Protein AF-A0A349BZL4-F1 (afdb_monomer_lite)

Secondary structure (DSSP, 8-state):
-------S---S--S-HHHHHHHHHHTTHHHHHHHHHHHHT--HHHHHHHTTS-HHHHHHHHHTSSPPPHHHHHHHHHHHT--HHHHTTS-S----PPP-

Structure (mmCIF, N/CA/C/O backbone):
data_AF-A0A349BZL4-F1
#
_entry.id   AF-A0A349BZL4-F1
#
loop_
_atom_site.group_PDB
_atom_site.id
_atom_site.type_symbol
_atom_site.label_atom_id
_atom_site.label_alt_id
_atom_site.label_comp_id
_atom_site.label_asym_id
_atom_site.label_entity_id
_atom_site.label_seq_id
_atom_site.pdbx_PDB_ins_code
_atom_site.Cartn_x
_atom_site.Cartn_y
_atom_site.Cartn_z
_atom_site.occupancy
_atom_site.B_iso_or_equiv
_atom_site.auth_seq_id
_atom_site.auth_comp_id
_atom_site.auth_asym_id
_atom_site.auth_atom_id
_atom_site.pdbx_PDB_model_num
ATOM 1 N N . MET A 1 1 ? -29.345 -2.132 -29.727 1.00 48.62 1 MET A N 1
ATOM 2 C CA . MET A 1 1 ? -27.986 -1.725 -30.133 1.00 48.62 1 MET A CA 1
ATOM 3 C C . MET A 1 1 ? -28.118 -0.419 -30.903 1.00 48.62 1 MET A C 1
ATOM 5 O O . MET A 1 1 ? -28.560 -0.447 -32.043 1.00 48.62 1 MET A O 1
ATOM 9 N N . LYS A 1 2 ? -27.884 0.722 -30.248 1.00 36.56 2 LYS A N 1
ATOM 10 C CA . LYS A 1 2 ? -27.864 2.037 -30.895 1.00 36.56 2 LYS A CA 1
ATOM 11 C C . LYS A 1 2 ? -26.687 2.831 -30.344 1.00 36.56 2 LYS A C 1
ATOM 13 O O . LYS A 1 2 ? -26.535 2.995 -29.139 1.00 36.56 2 LYS A O 1
ATOM 18 N N . ILE A 1 3 ? -25.813 3.159 -31.279 1.00 50.00 3 ILE A N 1
ATOM 19 C CA . ILE A 1 3 ? -24.612 3.970 -31.162 1.00 50.00 3 ILE A CA 1
ATOM 20 C C . ILE A 1 3 ? -25.041 5.419 -31.367 1.00 50.00 3 ILE A C 1
ATOM 22 O O . ILE A 1 3 ? -25.061 5.906 -32.493 1.00 50.00 3 ILE A O 1
ATOM 26 N N . ASP A 1 4 ? -25.418 6.096 -30.288 1.00 45.94 4 ASP A N 1
ATOM 27 C CA . ASP A 1 4 ? -25.944 7.454 -30.385 1.00 45.94 4 ASP A CA 1
ATOM 28 C C . ASP A 1 4 ? -24.857 8.465 -29.984 1.00 45.94 4 ASP A C 1
ATOM 30 O O . ASP A 1 4 ? -24.628 8.788 -28.822 1.00 45.94 4 ASP A O 1
ATOM 34 N N . THR A 1 5 ? -24.143 8.897 -31.028 1.00 48.66 5 THR A N 1
ATOM 35 C CA . THR A 1 5 ? -23.648 10.264 -31.269 1.00 48.66 5 THR A CA 1
ATOM 36 C C . THR A 1 5 ? -22.955 11.004 -30.117 1.00 48.66 5 THR A C 1
ATOM 38 O O . THR A 1 5 ? -23.587 11.726 -29.352 1.00 48.66 5 THR A O 1
ATOM 41 N N . TRP A 1 6 ? -21.619 10.969 -30.119 1.00 39.91 6 TRP A N 1
ATOM 42 C CA . TRP A 1 6 ? -20.763 11.971 -29.468 1.00 39.91 6 TRP A CA 1
ATOM 43 C C . TRP A 1 6 ? -20.004 12.775 -30.532 1.00 39.91 6 TRP A C 1
ATOM 45 O O . TRP A 1 6 ? -18.865 12.441 -30.839 1.00 39.91 6 TRP A O 1
ATOM 55 N N . ASN A 1 7 ? -20.634 13.795 -31.131 1.00 51.28 7 ASN A N 1
ATOM 56 C CA . ASN A 1 7 ? -19.941 15.018 -31.580 1.00 51.28 7 ASN A CA 1
ATOM 57 C C . ASN A 1 7 ? -20.910 16.041 -32.195 1.00 51.28 7 ASN A C 1
ATOM 59 O O . ASN A 1 7 ? -21.163 16.028 -33.396 1.00 51.28 7 ASN A O 1
ATOM 63 N N . ALA A 1 8 ? -21.419 16.965 -31.385 1.00 40.00 8 ALA A N 1
ATOM 64 C CA . ALA A 1 8 ? -21.837 18.284 -31.855 1.00 40.00 8 ALA A CA 1
ATOM 65 C C . ALA A 1 8 ? -21.955 19.222 -30.646 1.00 40.00 8 ALA A C 1
ATOM 67 O O . ALA A 1 8 ? -22.651 18.897 -29.694 1.00 40.00 8 ALA A O 1
ATOM 68 N N . ALA A 1 9 ? -21.305 20.385 -30.729 1.00 39.59 9 ALA A N 1
ATOM 69 C CA . ALA A 1 9 ? -21.297 21.487 -29.757 1.00 39.59 9 ALA A CA 1
ATOM 70 C C . ALA A 1 9 ? -20.308 21.393 -28.575 1.00 39.59 9 ALA A C 1
ATOM 72 O O . ALA A 1 9 ? -20.691 21.170 -27.433 1.00 39.59 9 ALA A O 1
ATOM 73 N N . ALA A 1 10 ? -19.037 21.722 -28.827 1.00 39.78 10 ALA A N 1
ATOM 74 C CA . ALA A 1 10 ? -18.233 22.468 -27.854 1.00 39.78 10 ALA A CA 1
ATOM 75 C C . ALA A 1 10 ? -17.105 23.224 -28.570 1.00 39.78 10 ALA A C 1
ATOM 77 O O . ALA A 1 10 ? -16.146 22.632 -29.063 1.00 39.78 10 ALA A O 1
ATOM 78 N N . GLY A 1 11 ? -17.237 24.549 -28.640 1.00 41.25 11 GLY A N 1
ATOM 79 C CA . GLY A 1 11 ? -16.160 25.437 -29.053 1.00 41.25 11 GLY A CA 1
ATOM 80 C C . GLY A 1 11 ? -14.975 25.347 -28.089 1.00 41.25 11 GLY A C 1
ATOM 81 O O . GLY A 1 11 ? -15.140 25.386 -26.877 1.00 41.25 11 GLY A O 1
ATOM 82 N N . ASN A 1 12 ? -13.789 25.185 -28.666 1.00 51.34 12 ASN A N 1
ATOM 83 C CA . ASN A 1 12 ? -12.467 25.602 -28.194 1.00 51.34 12 ASN A CA 1
ATOM 84 C C . ASN A 1 12 ? -12.273 25.854 -26.671 1.00 51.34 12 ASN A C 1
ATOM 86 O O . ASN A 1 12 ? -12.017 26.980 -26.255 1.00 51.34 12 ASN A O 1
ATOM 90 N N . ALA A 1 13 ? -12.362 24.804 -25.842 1.00 52.56 13 ALA A N 1
ATOM 91 C CA . ALA A 1 13 ? -11.874 24.787 -24.446 1.00 52.56 13 ALA A CA 1
ATOM 92 C C . ALA A 1 13 ? -11.538 23.361 -23.930 1.00 52.56 13 ALA A C 1
ATOM 94 O O . ALA A 1 13 ? -11.565 23.089 -22.733 1.00 52.56 13 ALA A O 1
ATOM 95 N N . GLY A 1 14 ? -11.269 22.406 -24.827 1.00 47.50 14 GLY A N 1
ATOM 96 C CA . GLY A 1 14 ? -11.342 20.968 -24.529 1.00 47.50 14 GLY A CA 1
ATOM 97 C C . GLY A 1 14 ? -10.006 20.264 -24.290 1.00 47.50 14 GLY A C 1
ATOM 98 O O . GLY A 1 14 ? -9.713 19.279 -24.962 1.00 47.50 14 GLY A O 1
ATOM 99 N N . GLY A 1 15 ? -9.191 20.725 -23.342 1.00 49.38 15 GLY A N 1
ATOM 100 C CA . GLY A 1 15 ? -8.042 19.951 -22.853 1.00 49.38 15 GLY A CA 1
ATOM 101 C C . GLY A 1 15 ? -8.491 18.772 -21.976 1.00 49.38 15 GLY A C 1
ATOM 102 O O . GLY A 1 15 ? -8.539 18.903 -20.760 1.00 49.38 15 GLY A O 1
ATOM 103 N N . ASN A 1 16 ? -8.867 17.654 -22.610 1.00 55.56 16 ASN A N 1
ATOM 104 C CA . ASN A 1 16 ? -9.147 16.313 -22.062 1.00 55.56 16 ASN A CA 1
ATOM 105 C C . ASN A 1 16 ? -9.695 16.236 -20.613 1.00 55.56 16 ASN A C 1
ATOM 107 O O . ASN A 1 16 ? -9.013 15.804 -19.682 1.00 55.56 16 ASN A O 1
ATOM 111 N N . THR A 1 17 ? -10.974 16.580 -20.441 1.00 61.34 17 THR A N 1
ATOM 112 C CA . THR A 1 17 ? -11.708 16.510 -19.165 1.00 61.34 17 THR A CA 1
ATOM 113 C C . THR A 1 17 ? -11.650 15.133 -18.483 1.00 61.34 17 THR A C 1
ATOM 115 O O . THR A 1 17 ? -11.617 15.078 -17.256 1.00 61.34 17 THR A O 1
ATOM 118 N N . LEU A 1 18 ? -11.594 14.029 -19.242 1.00 58.69 18 LEU A N 1
ATOM 119 C CA . LEU A 1 18 ? -11.512 12.668 -18.689 1.00 58.69 18 LEU A CA 1
ATOM 120 C C . LEU A 1 18 ? -10.153 12.398 -18.043 1.00 58.69 18 LEU A C 1
ATOM 122 O O . LEU A 1 18 ? -10.097 11.892 -16.926 1.00 58.69 18 LEU A O 1
ATOM 126 N N . ARG A 1 19 ? -9.065 12.810 -18.703 1.00 60.66 19 ARG A N 1
ATOM 127 C CA . ARG A 1 19 ? -7.702 12.657 -18.179 1.00 60.66 19 ARG A CA 1
ATOM 128 C C . ARG A 1 19 ? -7.506 13.443 -16.888 1.00 60.66 19 ARG A C 1
ATOM 130 O O . ARG A 1 19 ? -6.992 12.890 -15.926 1.00 60.66 19 ARG A O 1
ATOM 137 N N . ASN A 1 20 ? -8.060 14.653 -16.817 1.00 71.25 20 ASN A N 1
ATOM 138 C CA . ASN A 1 20 ? -8.026 15.473 -15.604 1.00 71.25 20 ASN A CA 1
ATOM 139 C C . ASN A 1 20 ? -8.776 14.819 -14.425 1.00 71.25 20 ASN A C 1
ATOM 141 O O . ASN A 1 20 ? -8.365 14.961 -13.273 1.00 71.25 20 ASN A O 1
ATOM 145 N N . GLN A 1 21 ? -9.871 14.093 -14.689 1.00 65.12 21 GLN A N 1
ATOM 146 C CA . GLN A 1 21 ? -10.610 13.364 -13.651 1.00 65.12 21 GLN A CA 1
ATOM 147 C C . GLN A 1 21 ? -9.847 12.128 -13.169 1.00 65.12 21 GLN A C 1
ATOM 149 O O . GLN A 1 21 ? -9.716 11.933 -11.960 1.00 65.12 21 GLN A O 1
ATOM 154 N N . SER A 1 22 ? -9.299 11.327 -14.087 1.00 68.69 22 SER A N 1
ATOM 155 C CA . SER A 1 22 ? -8.478 10.167 -13.727 1.00 68.69 22 SER A CA 1
ATOM 156 C C . SER A 1 22 ? -7.193 10.576 -13.006 1.00 68.69 22 SER A C 1
ATOM 158 O O . SER A 1 22 ? -6.861 9.973 -11.992 1.00 68.69 22 SER A O 1
ATOM 160 N N . ASP A 1 23 ? -6.527 11.654 -13.426 1.00 75.94 23 ASP A N 1
ATOM 161 C CA . ASP A 1 23 ? -5.327 12.176 -12.757 1.00 75.94 23 ASP A CA 1
ATOM 162 C C . ASP A 1 23 ? -5.645 12.607 -11.315 1.00 75.94 23 ASP A C 1
ATOM 164 O O . ASP A 1 23 ? -4.888 12.330 -10.378 1.00 75.94 23 ASP A O 1
ATOM 168 N N . ARG A 1 24 ? -6.825 13.206 -11.102 1.00 77.12 24 ARG A N 1
ATOM 169 C CA . ARG A 1 24 ? -7.311 13.561 -9.765 1.00 77.12 24 ARG A CA 1
ATOM 170 C C . ARG A 1 24 ? -7.626 12.328 -8.917 1.00 77.12 24 ARG A C 1
ATOM 172 O O . ARG A 1 24 ? -7.297 12.335 -7.733 1.00 77.12 24 ARG A O 1
ATOM 179 N N . ALA A 1 25 ? -8.225 11.282 -9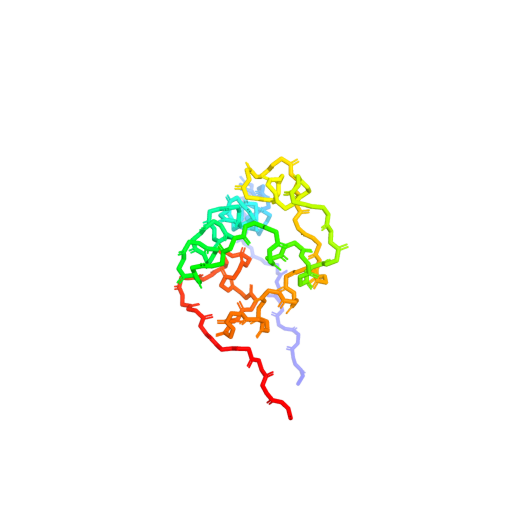.482 1.00 81.50 25 ALA A N 1
ATOM 180 C CA . ALA A 1 25 ? -8.505 10.042 -8.754 1.00 81.50 25 ALA A CA 1
ATOM 181 C C . ALA A 1 25 ? -7.211 9.312 -8.352 1.00 81.50 25 ALA A C 1
ATOM 183 O O . ALA A 1 25 ? -7.016 9.011 -7.173 1.00 81.50 25 ALA A O 1
ATOM 184 N N . LEU A 1 26 ? -6.273 9.149 -9.293 1.00 82.31 26 LEU A N 1
ATOM 185 C CA . LEU A 1 26 ? -4.972 8.509 -9.061 1.00 82.31 26 LEU A CA 1
ATOM 186 C C . 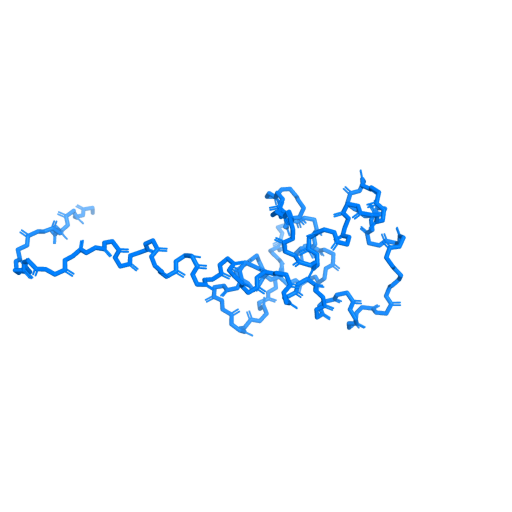LEU A 1 26 ? -4.170 9.198 -7.946 1.00 82.31 26 LEU A C 1
ATOM 188 O O . LEU A 1 26 ? -3.502 8.526 -7.160 1.00 82.31 26 LEU A O 1
ATOM 192 N N . SER A 1 27 ? -4.286 10.526 -7.819 1.00 90.25 27 SER A N 1
ATOM 193 C CA . SER A 1 27 ? -3.631 11.291 -6.747 1.00 90.25 27 SER A CA 1
ATOM 194 C C . SER A 1 27 ? -4.077 10.887 -5.330 1.00 90.25 27 SER A C 1
ATOM 196 O O . SER A 1 27 ? -3.350 11.114 -4.361 1.00 90.25 27 SER A O 1
ATOM 198 N N . ARG A 1 28 ? -5.254 10.258 -5.188 1.00 94.06 28 ARG A N 1
ATOM 199 C CA . ARG A 1 28 ? -5.834 9.854 -3.896 1.00 94.06 28 ARG A CA 1
ATOM 200 C C . ARG A 1 28 ? -5.395 8.454 -3.461 1.00 94.06 28 ARG A C 1
ATOM 202 O O . ARG A 1 28 ? -5.473 8.160 -2.266 1.00 94.06 28 ARG A O 1
ATOM 209 N N . ILE A 1 29 ? -4.888 7.623 -4.379 1.00 96.50 29 ILE A N 1
ATOM 210 C CA . ILE A 1 29 ? -4.511 6.222 -4.113 1.00 96.50 29 ILE A CA 1
ATOM 211 C C . ILE A 1 29 ? -3.542 6.097 -2.927 1.00 96.50 29 ILE A C 1
ATOM 213 O O . ILE A 1 29 ? -3.854 5.347 -2.003 1.00 96.50 29 ILE A O 1
ATOM 217 N N . PRO A 1 30 ? -2.430 6.857 -2.840 1.00 97.69 30 PRO A N 1
ATOM 218 C CA . PRO A 1 30 ? -1.509 6.734 -1.705 1.00 97.69 30 PRO A CA 1
ATOM 219 C C . PRO A 1 30 ? -2.181 7.041 -0.360 1.00 97.69 30 PRO A C 1
ATOM 221 O O . PRO A 1 30 ? -1.906 6.409 0.658 1.00 97.69 30 PRO A O 1
ATOM 224 N N . GLY A 1 31 ? -3.107 8.009 -0.347 1.00 97.31 31 GLY A N 1
ATOM 225 C CA . GLY A 1 31 ? -3.936 8.313 0.819 1.00 97.31 31 GLY A CA 1
ATOM 226 C C . GLY A 1 31 ? -4.841 7.148 1.210 1.00 97.31 31 GLY A C 1
ATOM 227 O O . GLY A 1 31 ? -4.942 6.831 2.393 1.00 97.31 31 GLY A O 1
ATOM 228 N N . ARG A 1 32 ? -5.442 6.483 0.222 1.00 97.31 32 ARG A N 1
ATOM 229 C CA . ARG A 1 32 ? -6.340 5.350 0.440 1.00 97.31 32 ARG A CA 1
ATOM 230 C C . ARG A 1 32 ? -5.618 4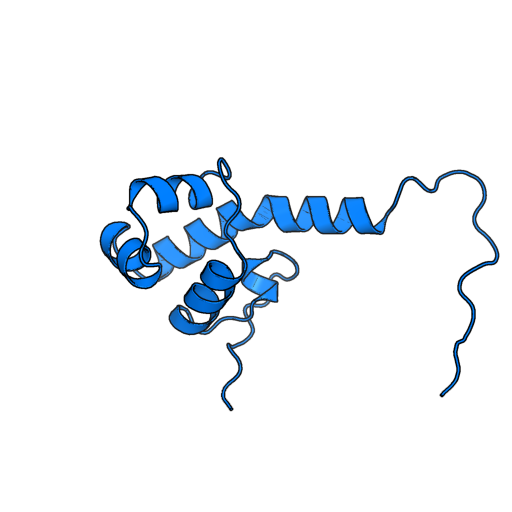.112 0.961 1.00 97.31 32 ARG A C 1
ATOM 232 O O . ARG A 1 32 ? -6.099 3.500 1.909 1.00 97.31 32 ARG A O 1
ATOM 239 N N . LEU A 1 33 ? -4.444 3.805 0.412 1.00 97.94 33 LEU A N 1
ATOM 240 C CA . LEU A 1 33 ? -3.602 2.703 0.886 1.00 97.94 33 LEU A CA 1
ATOM 241 C C . LEU A 1 33 ? -3.180 2.909 2.347 1.00 97.94 33 LEU A C 1
ATOM 243 O O 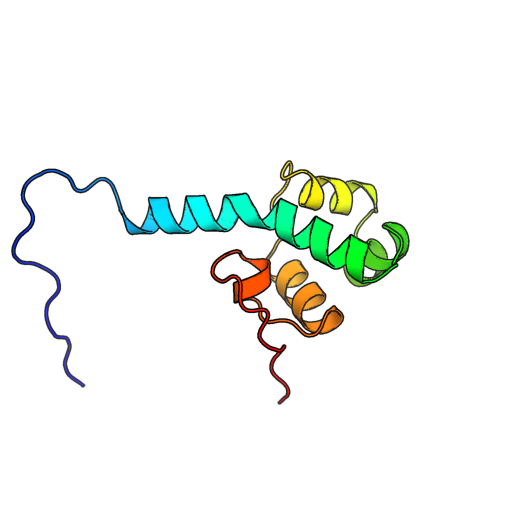. LEU A 1 33 ? -3.341 2.007 3.164 1.00 97.94 33 LEU A O 1
ATOM 247 N N . ARG A 1 34 ? -2.742 4.126 2.702 1.00 97.94 34 ARG A N 1
ATOM 248 C CA . ARG A 1 34 ? -2.393 4.473 4.092 1.00 97.94 34 ARG A CA 1
ATOM 249 C C . ARG A 1 34 ? -3.569 4.353 5.052 1.00 97.94 34 ARG A C 1
ATOM 251 O O . ARG A 1 34 ? -3.380 3.952 6.197 1.00 97.94 34 ARG A O 1
ATOM 258 N N . LEU A 1 35 ? -4.763 4.751 4.616 1.00 97.88 35 LEU A N 1
ATOM 259 C CA . LEU A 1 35 ? -5.969 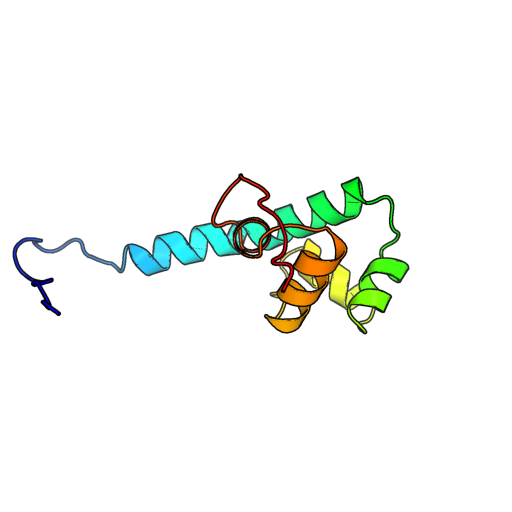4.651 5.433 1.00 97.88 35 LEU A CA 1
ATOM 260 C C . LEU A 1 35 ? -6.297 3.184 5.733 1.00 97.88 35 LEU A C 1
ATOM 262 O O . LEU A 1 35 ? -6.411 2.823 6.899 1.00 97.88 35 LEU A O 1
ATOM 266 N N . LEU A 1 36 ? -6.370 2.348 4.694 1.00 97.69 36 LEU A N 1
ATOM 267 C CA . LEU A 1 36 ? -6.683 0.923 4.824 1.00 97.69 36 LEU A CA 1
ATOM 268 C C . LEU A 1 36 ? -5.652 0.177 5.678 1.00 97.69 36 LEU A C 1
ATOM 270 O O . LEU A 1 36 ? -6.029 -0.588 6.559 1.00 97.69 36 LEU A O 1
ATOM 274 N N . HIS A 1 37 ? -4.361 0.455 5.482 1.00 97.88 37 HIS A N 1
ATOM 275 C CA . HIS A 1 37 ? -3.294 -0.113 6.308 1.00 97.88 37 HIS A CA 1
ATOM 276 C C . HIS A 1 37 ? -3.464 0.234 7.790 1.00 97.88 37 HIS A C 1
ATOM 278 O O . HIS A 1 37 ? -3.390 -0.641 8.647 1.00 97.88 37 HIS A O 1
ATOM 284 N N . ARG A 1 38 ? -3.723 1.506 8.114 1.00 97.38 38 ARG A N 1
ATOM 285 C CA . ARG A 1 38 ? -3.901 1.931 9.511 1.00 97.38 38 ARG A CA 1
ATOM 286 C C . ARG A 1 38 ? -5.126 1.302 10.161 1.00 97.38 38 ARG A C 1
ATOM 288 O O . ARG A 1 38 ? -5.064 0.929 11.326 1.00 97.38 38 ARG A O 1
ATOM 295 N N . GLU A 1 39 ? -6.227 1.208 9.424 1.00 97.38 39 GLU A N 1
ATOM 296 C CA . GLU A 1 39 ? -7.474 0.626 9.922 1.00 97.38 39 GLU A CA 1
ATOM 297 C C . GLU A 1 39 ? -7.380 -0.883 10.137 1.00 97.38 39 GLU A C 1
ATOM 299 O O . GLU A 1 39 ? -8.055 -1.410 11.017 1.00 97.38 39 GLU A O 1
ATOM 304 N N . SER A 1 40 ? -6.538 -1.579 9.371 1.00 96.00 40 SER A N 1
ATOM 305 C CA . SER A 1 40 ? -6.409 -3.029 9.493 1.00 96.00 40 SER A CA 1
ATOM 306 C C . SER A 1 40 ? -5.614 -3.476 10.716 1.00 96.00 40 SER A C 1
ATOM 308 O O . SER A 1 40 ? -5.647 -4.654 11.058 1.00 96.00 40 SER A O 1
ATOM 310 N N . GLY A 1 41 ? -4.866 -2.568 11.354 1.00 96.50 41 GLY A N 1
ATOM 311 C CA . GLY A 1 41 ? -3.981 -2.895 12.474 1.00 96.50 41 GLY A CA 1
ATOM 312 C C . GLY A 1 41 ? -2.784 -3.775 12.093 1.00 96.50 41 GLY A C 1
ATOM 313 O O . GLY A 1 41 ? -2.040 -4.199 12.974 1.00 96.50 41 GLY A O 1
ATOM 314 N N . CYS A 1 42 ? -2.585 -4.039 10.799 1.00 96.44 42 CYS A N 1
ATOM 315 C CA . CYS A 1 42 ? -1.450 -4.807 10.304 1.00 96.44 42 CYS A CA 1
ATOM 316 C C . CYS A 1 42 ? -0.180 -3.957 10.329 1.00 96.44 42 CYS A C 1
ATOM 318 O O . CYS A 1 42 ? -0.207 -2.737 10.181 1.00 96.44 42 CYS A O 1
ATOM 320 N N . SER A 1 43 ? 0.953 -4.626 10.450 1.00 97.44 43 SER A N 1
ATOM 321 C CA . SER A 1 43 ? 2.264 -4.067 10.180 1.00 97.44 43 SER A CA 1
ATOM 322 C C . SER A 1 43 ? 2.534 -3.981 8.675 1.00 97.44 43 SER A C 1
ATOM 324 O O . SER A 1 43 ? 2.031 -4.766 7.865 1.00 97.44 43 SER A O 1
ATOM 326 N N . THR A 1 44 ? 3.454 -3.091 8.298 1.00 95.81 44 THR A N 1
ATOM 327 C CA . THR A 1 44 ? 3.963 -2.995 6.923 1.00 95.81 44 THR A CA 1
ATOM 328 C C . THR A 1 44 ? 4.508 -4.333 6.417 1.00 95.81 44 THR A C 1
ATOM 330 O O . THR A 1 44 ? 4.396 -4.628 5.229 1.00 95.81 44 THR A O 1
ATOM 333 N N . MET A 1 45 ? 5.105 -5.149 7.297 1.00 97.62 45 MET A N 1
ATOM 334 C CA . MET A 1 45 ? 5.629 -6.468 6.925 1.00 97.62 45 MET A CA 1
ATOM 335 C C . MET A 1 45 ? 4.513 -7.419 6.496 1.00 97.62 45 MET A C 1
ATOM 337 O O . MET A 1 45 ? 4.659 -8.080 5.473 1.00 97.62 45 MET A O 1
ATOM 341 N N . GLU A 1 46 ? 3.395 -7.445 7.221 1.00 98.06 46 GLU A N 1
ATOM 342 C CA . GLU A 1 46 ? 2.258 -8.321 6.915 1.00 98.06 46 GLU A CA 1
ATOM 343 C C . GLU A 1 46 ? 1.600 -7.949 5.584 1.00 98.06 46 GLU A C 1
ATOM 345 O O . GLU A 1 46 ? 1.400 -8.816 4.736 1.00 98.06 46 GLU A O 1
ATOM 350 N N . ILE A 1 47 ? 1.347 -6.658 5.336 1.00 97.75 47 ILE A N 1
ATOM 351 C CA . ILE A 1 47 ? 0.758 -6.231 4.055 1.00 97.75 47 ILE A CA 1
ATOM 352 C C . ILE A 1 47 ? 1.706 -6.495 2.888 1.00 97.75 47 ILE A C 1
ATOM 354 O O . ILE A 1 47 ? 1.285 -6.899 1.804 1.00 97.75 47 ILE A O 1
ATOM 358 N N . SER A 1 48 ? 3.003 -6.297 3.101 1.00 97.50 48 SER A N 1
ATOM 359 C CA . SER A 1 48 ? 3.989 -6.556 2.052 1.00 97.50 48 SER A CA 1
ATOM 360 C C . SER A 1 48 ? 4.109 -8.042 1.738 1.00 97.50 48 SER A C 1
ATOM 362 O O . SER A 1 48 ? 4.319 -8.385 0.580 1.00 97.50 48 SER A O 1
ATOM 364 N N . 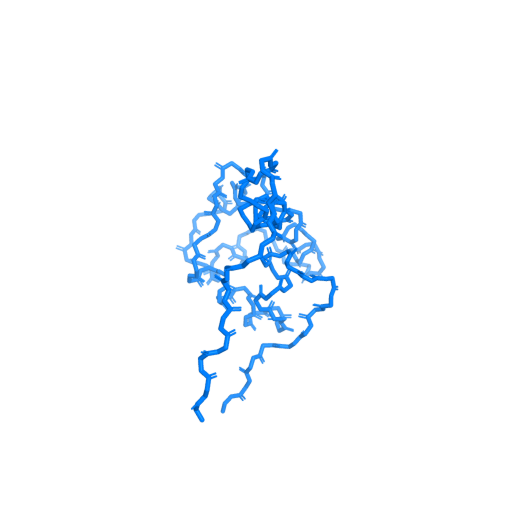ALA A 1 49 ? 3.915 -8.915 2.731 1.00 97.88 49 ALA A N 1
ATOM 365 C CA . ALA A 1 49 ? 3.843 -10.356 2.522 1.00 97.88 49 ALA A CA 1
ATOM 366 C C . ALA A 1 49 ? 2.608 -10.755 1.697 1.00 97.88 49 ALA A C 1
ATOM 368 O O . ALA A 1 49 ? 2.746 -11.545 0.772 1.00 97.88 49 ALA A O 1
ATOM 369 N N . ILE A 1 50 ? 1.438 -10.154 1.957 1.00 96.50 50 ILE A N 1
ATOM 370 C CA . ILE A 1 50 ? 0.212 -10.363 1.155 1.00 96.50 50 ILE A CA 1
ATOM 371 C C . ILE A 1 50 ? 0.429 -9.982 -0.315 1.00 96.50 50 ILE A C 1
ATOM 373 O O . ILE A 1 50 ? -0.127 -10.603 -1.217 1.00 96.50 50 ILE A O 1
ATOM 377 N N . LEU A 1 51 ? 1.230 -8.944 -0.548 1.00 97.31 51 LEU A N 1
ATOM 378 C CA . LEU A 1 51 ? 1.562 -8.441 -1.877 1.00 97.31 51 LEU A CA 1
ATOM 379 C C . LEU A 1 51 ? 2.797 -9.099 -2.505 1.00 97.31 51 LEU A C 1
ATOM 381 O O . LEU A 1 51 ? 3.133 -8.751 -3.634 1.00 97.31 51 LEU A O 1
ATOM 385 N N . GLU A 1 52 ? 3.486 -9.984 -1.784 1.00 97.25 52 GLU A N 1
ATOM 386 C CA . GLU A 1 52 ? 4.751 -10.604 -2.202 1.00 97.25 52 GLU A CA 1
ATOM 387 C C . GLU A 1 52 ? 5.832 -9.579 -2.610 1.00 97.25 52 GLU A C 1
ATOM 389 O O . GLU A 1 52 ? 6.603 -9.764 -3.553 1.00 97.25 52 GLU A O 1
ATOM 394 N N . ILE A 1 53 ? 5.912 -8.464 -1.879 1.00 97.69 53 ILE A N 1
ATOM 395 C CA . ILE A 1 53 ? 6.896 -7.395 -2.095 1.00 97.69 53 ILE A CA 1
ATOM 396 C C . ILE A 1 53 ? 7.696 -7.098 -0.828 1.00 97.69 53 ILE A C 1
ATOM 398 O O . ILE A 1 53 ? 7.392 -7.551 0.272 1.00 97.69 53 ILE A O 1
ATOM 402 N N . SER A 1 54 ? 8.733 -6.269 -0.963 1.00 98.31 54 SER A N 1
ATOM 403 C CA . SER A 1 54 ? 9.447 -5.756 0.208 1.00 98.31 54 SER A CA 1
ATOM 404 C C . SER A 1 54 ? 8.635 -4.678 0.953 1.00 98.31 54 SER A C 1
ATOM 406 O O . SER A 1 54 ? 7.975 -3.862 0.301 1.00 98.31 54 SER A O 1
ATOM 408 N N . PRO A 1 55 ? 8.779 -4.556 2.291 1.00 97.88 55 PRO A N 1
ATOM 409 C CA . PRO A 1 55 ? 8.195 -3.461 3.079 1.00 97.88 55 PRO A CA 1
ATOM 410 C C . PRO A 1 55 ? 8.509 -2.070 2.536 1.00 97.88 55 PRO A C 1
ATOM 412 O O . PRO A 1 55 ? 7.655 -1.187 2.502 1.00 97.88 55 PRO A O 1
ATOM 415 N N . ARG A 1 56 ? 9.733 -1.890 2.031 1.00 97.81 56 ARG A N 1
ATOM 416 C CA . ARG A 1 56 ? 10.166 -0.644 1.400 1.00 97.81 56 ARG A CA 1
ATOM 417 C C . ARG A 1 56 ? 9.373 -0.336 0.128 1.00 97.81 56 ARG A C 1
ATOM 419 O O . ARG A 1 56 ? 9.008 0.816 -0.087 1.00 97.81 56 ARG A O 1
ATOM 426 N N . ALA A 1 57 ? 9.112 -1.343 -0.706 1.00 97.81 57 ALA A N 1
ATOM 427 C CA . ALA A 1 57 ? 8.310 -1.167 -1.911 1.00 97.81 57 ALA A CA 1
ATOM 428 C C . ALA A 1 57 ? 6.872 -0.757 -1.566 1.00 97.81 57 ALA A C 1
ATOM 430 O O . ALA A 1 57 ? 6.344 0.153 -2.202 1.00 97.81 57 ALA A O 1
ATOM 431 N N . TYR A 1 58 ? 6.282 -1.345 -0.522 1.00 98.12 58 TYR A N 1
ATOM 432 C CA . TYR A 1 58 ? 4.959 -0.938 -0.050 1.00 98.12 58 TYR A CA 1
ATOM 433 C C . TYR A 1 58 ? 4.936 0.519 0.441 1.00 98.12 58 TYR A C 1
ATOM 435 O O . TYR A 1 58 ? 4.054 1.289 0.060 1.00 98.12 58 TYR A O 1
ATOM 443 N N . SER A 1 59 ? 5.958 0.961 1.185 1.00 97.56 59 SER A N 1
ATOM 444 C CA . SER A 1 59 ? 6.079 2.370 1.596 1.00 97.56 59 SER A CA 1
ATOM 445 C C . SER A 1 59 ? 6.160 3.349 0.412 1.00 97.56 59 SER A C 1
ATOM 447 O O . SER A 1 59 ? 5.722 4.498 0.525 1.00 97.56 59 SER A O 1
ATOM 449 N N . TYR A 1 60 ? 6.681 2.928 -0.747 1.00 98.31 60 TYR A N 1
ATOM 450 C CA . TYR A 1 60 ? 6.644 3.748 -1.965 1.00 98.31 60 TYR A CA 1
ATOM 451 C C . TYR A 1 60 ? 5.235 3.918 -2.531 1.00 98.31 60 TYR A C 1
ATOM 453 O O . TYR A 1 60 ? 4.933 4.987 -3.064 1.00 98.31 60 TYR A O 1
ATOM 461 N N . TYR A 1 61 ? 4.360 2.925 -2.364 1.00 97.75 61 TYR A N 1
ATOM 462 C CA . TYR A 1 61 ? 2.948 3.056 -2.722 1.00 97.75 61 TYR A CA 1
ATOM 463 C C . TYR A 1 61 ? 2.233 4.024 -1.786 1.00 97.75 61 TYR A C 1
ATOM 465 O O . TYR A 1 61 ? 1.569 4.955 -2.237 1.00 97.75 61 TYR A O 1
ATOM 473 N N . GLU A 1 62 ? 2.439 3.871 -0.479 1.00 96.69 62 GLU A N 1
ATOM 474 C CA . GLU A 1 62 ? 1.829 4.742 0.524 1.00 96.69 62 GLU A CA 1
ATOM 475 C C . GLU A 1 62 ? 2.290 6.193 0.417 1.00 96.69 62 GLU A C 1
ATOM 477 O O . GLU A 1 62 ? 1.520 7.097 0.710 1.00 96.69 62 GLU A O 1
ATOM 482 N N . SER A 1 63 ? 3.529 6.449 0.002 1.00 96.62 63 SER A N 1
ATOM 483 C CA . SER A 1 63 ? 4.045 7.809 -0.211 1.00 96.62 63 SER A CA 1
ATOM 484 C C . SER A 1 63 ? 3.705 8.389 -1.587 1.00 96.62 63 SER A C 1
ATOM 486 O O . SER A 1 63 ? 3.858 9.592 -1.779 1.00 96.62 63 SER A O 1
ATOM 488 N N . GLY A 1 64 ? 3.231 7.568 -2.529 1.00 95.56 64 GLY A N 1
ATOM 489 C CA . GLY A 1 64 ? 2.972 7.969 -3.913 1.00 95.56 64 GLY A CA 1
ATOM 490 C C . GLY A 1 64 ? 4.225 8.087 -4.782 1.00 95.56 64 GLY A C 1
ATOM 491 O O . GLY A 1 64 ? 4.132 8.541 -5.918 1.00 95.56 64 GLY A O 1
ATOM 492 N N . GLN A 1 65 ? 5.390 7.661 -4.283 1.00 96.31 65 GLN A N 1
ATOM 493 C CA . GLN A 1 65 ? 6.634 7.611 -5.062 1.00 96.31 65 GLN A CA 1
ATOM 494 C C . GLN A 1 65 ? 6.581 6.555 -6.172 1.00 96.31 65 GLN A C 1
ATOM 496 O O . GLN A 1 65 ? 7.280 6.670 -7.177 1.00 96.31 65 GLN A O 1
ATOM 501 N N . ARG A 1 66 ? 5.753 5.522 -5.993 1.00 95.75 66 ARG A N 1
ATOM 502 C CA . ARG A 1 66 ? 5.485 4.495 -6.996 1.00 95.75 66 ARG A CA 1
ATOM 503 C C . ARG A 1 66 ? 3.987 4.227 -7.052 1.00 95.75 66 ARG A C 1
ATOM 505 O O . ARG A 1 66 ? 3.332 4.161 -6.017 1.00 95.75 66 ARG A O 1
ATOM 512 N N . GLN A 1 67 ? 3.450 4.042 -8.253 1.00 94.00 67 GLN A N 1
ATOM 513 C CA . GLN A 1 67 ? 2.076 3.571 -8.415 1.00 94.00 67 GLN A CA 1
ATOM 514 C C . GLN A 1 67 ? 1.993 2.068 -8.142 1.00 94.00 67 GLN A C 1
ATOM 516 O O . GLN A 1 67 ? 2.864 1.299 -8.558 1.00 94.00 67 GLN A O 1
ATOM 521 N N . ILE A 1 68 ? 0.937 1.663 -7.442 1.00 96.19 68 ILE A N 1
ATOM 522 C CA . ILE A 1 68 ? 0.597 0.255 -7.265 1.00 96.19 68 ILE A CA 1
ATOM 523 C C . ILE A 1 68 ? 0.097 -0.318 -8.599 1.00 96.19 68 ILE A C 1
ATOM 525 O O . ILE A 1 68 ? -0.626 0.348 -9.340 1.00 96.19 68 ILE A O 1
ATOM 529 N N . GLY A 1 69 ? 0.519 -1.540 -8.924 1.00 96.25 69 GLY A N 1
ATOM 530 C CA . GLY A 1 69 ? 0.029 -2.261 -10.099 1.00 96.25 69 GLY A CA 1
ATOM 531 C C . GLY A 1 69 ? -1.372 -2.839 -9.881 1.00 96.25 69 GLY A C 1
ATOM 532 O O . GLY A 1 69 ? -1.827 -2.966 -8.744 1.00 96.25 69 GLY A O 1
ATOM 533 N N . LEU A 1 70 ? -2.033 -3.236 -10.970 1.00 96.81 70 LEU A N 1
ATOM 534 C CA . LEU A 1 70 ? -3.388 -3.797 -10.933 1.00 96.81 70 LEU A CA 1
ATOM 535 C C . LEU A 1 70 ? -3.489 -5.036 -10.029 1.00 96.81 70 LEU A C 1
ATOM 537 O O . LEU A 1 70 ? -4.411 -5.119 -9.223 1.00 96.81 70 LEU A O 1
ATOM 541 N N . ASP A 1 71 ? -2.514 -5.944 -10.097 1.00 97.00 71 ASP A N 1
ATOM 542 C CA . ASP A 1 71 ? -2.494 -7.158 -9.268 1.00 97.00 71 ASP A CA 1
ATOM 543 C C . ASP A 1 71 ? -2.485 -6.824 -7.771 1.00 97.00 71 ASP A C 1
ATOM 545 O O . ASP A 1 71 ? -3.206 -7.432 -6.980 1.00 97.00 71 ASP A O 1
ATOM 549 N N . GLY A 1 72 ? -1.729 -5.788 -7.389 1.00 97.50 72 GLY A N 1
ATOM 550 C CA . GLY A 1 72 ? -1.690 -5.295 -6.016 1.00 97.50 72 GLY A CA 1
ATOM 551 C C . GLY A 1 72 ? -3.012 -4.662 -5.586 1.00 97.50 72 GLY A C 1
ATOM 552 O O . GLY A 1 72 ? -3.465 -4.897 -4.470 1.00 97.50 72 GLY A O 1
ATOM 553 N N . VAL A 1 73 ? -3.671 -3.911 -6.474 1.00 97.75 73 VAL A N 1
ATOM 554 C CA . VAL A 1 73 ? -5.012 -3.364 -6.205 1.00 97.75 73 VAL A CA 1
ATOM 555 C C . VAL A 1 73 ? -6.013 -4.490 -5.971 1.00 97.75 73 VAL A C 1
ATOM 557 O O . VAL A 1 73 ? -6.746 -4.443 -4.990 1.00 97.75 73 VAL A O 1
ATOM 560 N N . ILE A 1 74 ? -6.018 -5.521 -6.820 1.00 97.38 74 ILE A N 1
ATOM 561 C CA . ILE A 1 74 ? -6.916 -6.676 -6.686 1.00 97.38 74 ILE A CA 1
ATOM 562 C C . ILE A 1 74 ? -6.642 -7.429 -5.377 1.00 97.38 74 ILE A C 1
ATOM 564 O O . ILE A 1 74 ? -7.580 -7.795 -4.669 1.00 97.38 74 ILE A O 1
ATOM 568 N N . ALA A 1 75 ? -5.370 -7.654 -5.038 1.00 97.44 75 ALA A N 1
ATOM 569 C CA . ALA A 1 75 ? -4.984 -8.337 -3.808 1.00 97.44 75 ALA A CA 1
ATOM 570 C C . ALA A 1 75 ? -5.441 -7.578 -2.555 1.00 97.44 75 ALA A C 1
ATOM 572 O O . ALA A 1 75 ? -6.028 -8.186 -1.660 1.00 97.44 75 ALA A O 1
ATOM 573 N N . LEU A 1 76 ? -5.236 -6.258 -2.511 1.00 97.88 76 LEU A N 1
ATOM 574 C CA . LEU A 1 76 ? -5.679 -5.432 -1.386 1.00 97.88 76 LEU A CA 1
ATOM 575 C C . LEU A 1 76 ? -7.200 -5.283 -1.332 1.00 97.88 76 LEU A C 1
ATOM 577 O O . LEU A 1 76 ? -7.759 -5.309 -0.242 1.00 97.88 76 LEU A O 1
ATOM 581 N N . ALA A 1 77 ? -7.869 -5.159 -2.480 1.00 97.81 77 ALA A N 1
ATOM 582 C CA . ALA A 1 77 ? -9.327 -5.087 -2.552 1.00 97.81 77 ALA A CA 1
ATOM 583 C C . ALA A 1 77 ? -9.961 -6.338 -1.933 1.00 97.81 77 ALA A C 1
ATOM 585 O O . ALA A 1 77 ? -10.831 -6.232 -1.076 1.00 97.81 77 ALA A O 1
ATOM 586 N N . ARG A 1 78 ? -9.440 -7.518 -2.285 1.00 97.19 78 ARG A N 1
ATOM 587 C CA . ARG A 1 78 ? -9.857 -8.793 -1.696 1.00 97.19 78 ARG A CA 1
ATOM 588 C C . ARG A 1 78 ? -9.503 -8.907 -0.213 1.00 97.19 78 ARG A C 1
ATOM 590 O O . ARG A 1 78 ? -10.311 -9.401 0.558 1.00 97.19 78 ARG A O 1
ATOM 597 N N . PHE A 1 79 ? -8.302 -8.490 0.187 1.00 97.44 79 PHE A N 1
ATOM 598 C CA . PHE A 1 79 ? -7.851 -8.601 1.578 1.00 97.44 79 PHE A CA 1
ATOM 599 C C . PHE A 1 79 ? -8.660 -7.717 2.536 1.00 97.44 79 PHE A C 1
ATOM 601 O O . PHE A 1 79 ? -9.011 -8.158 3.626 1.00 97.44 79 PHE A O 1
ATOM 608 N N . TYR A 1 80 ? -8.959 -6.483 2.129 1.00 97.19 80 TYR A N 1
ATOM 609 C CA . TYR A 1 80 ? -9.721 -5.530 2.937 1.00 97.19 80 TYR A CA 1
ATOM 610 C C . TYR A 1 80 ? -11.235 -5.621 2.748 1.00 97.19 80 TYR A C 1
ATOM 612 O O . TYR A 1 80 ? -11.950 -4.862 3.396 1.00 97.19 80 TYR A O 1
ATOM 620 N N . ASP A 1 81 ? -11.697 -6.500 1.858 1.00 97.44 81 ASP A N 1
ATOM 621 C CA . ASP A 1 81 ? -13.089 -6.604 1.421 1.00 97.44 81 ASP A CA 1
ATOM 622 C C . ASP A 1 81 ? -13.692 -5.248 1.016 1.00 97.44 81 ASP A C 1
ATOM 624 O O . ASP A 1 81 ? -14.655 -4.738 1.586 1.00 97.44 81 ASP A O 1
ATOM 628 N N . VAL A 1 82 ? -13.055 -4.611 0.033 1.00 97.94 82 VAL A N 1
ATOM 629 C CA . VAL A 1 82 ? -13.502 -3.335 -0.535 1.00 97.94 82 VAL A CA 1
ATOM 630 C C . VAL A 1 82 ? -13.489 -3.386 -2.055 1.00 97.94 82 VAL A C 1
ATOM 632 O O . VAL A 1 82 ? -12.747 -4.151 -2.673 1.00 97.94 82 VAL A O 1
ATOM 635 N N . SER A 1 83 ? -14.266 -2.510 -2.686 1.00 97.81 83 SER A N 1
ATOM 636 C CA . SER A 1 83 ? -14.242 -2.355 -4.139 1.00 97.81 83 SER A CA 1
ATOM 637 C C . SER A 1 83 ? -12.907 -1.787 -4.633 1.00 97.81 83 SER A C 1
ATOM 639 O O . SER A 1 83 ? -12.237 -0.985 -3.971 1.00 97.81 83 SER A O 1
ATOM 641 N N . MET A 1 84 ? -12.540 -2.139 -5.864 1.00 96.62 84 MET A N 1
ATOM 642 C CA . MET A 1 84 ? -11.380 -1.539 -6.527 1.00 96.62 84 MET A CA 1
ATOM 643 C C . MET A 1 84 ? -11.565 -0.034 -6.760 1.00 96.62 84 MET A C 1
ATOM 645 O O . MET A 1 84 ? -10.599 0.719 -6.649 1.00 96.62 84 MET A O 1
ATOM 649 N N . ASP A 1 85 ? -12.792 0.421 -7.025 1.00 95.81 85 ASP A N 1
ATOM 650 C CA . ASP A 1 85 ? -13.106 1.837 -7.253 1.00 95.81 85 ASP A CA 1
ATOM 651 C C . ASP A 1 85 ? -12.767 2.696 -6.031 1.00 95.81 85 ASP A C 1
ATOM 653 O O . ASP A 1 85 ? -12.266 3.820 -6.162 1.00 95.81 85 ASP A O 1
ATOM 657 N N . TYR A 1 86 ? -12.985 2.142 -4.835 1.00 96.75 86 TYR A N 1
ATOM 658 C CA . TYR A 1 86 ? -12.596 2.771 -3.583 1.00 96.75 86 TYR A CA 1
ATOM 659 C C . TYR A 1 86 ? -11.078 2.925 -3.474 1.00 96.75 86 TYR A C 1
ATOM 661 O O . TYR A 1 86 ? -10.606 4.031 -3.188 1.00 96.75 86 TYR A O 1
ATOM 669 N N . ILE A 1 87 ? -10.312 1.854 -3.732 1.00 96.69 87 ILE A N 1
ATOM 670 C CA . ILE A 1 87 ? -8.837 1.873 -3.692 1.00 96.69 87 ILE A CA 1
ATOM 671 C C . ILE A 1 87 ? -8.273 2.855 -4.723 1.00 96.69 87 ILE A C 1
ATOM 673 O O . ILE A 1 87 ? -7.395 3.652 -4.392 1.00 96.69 87 ILE A O 1
ATOM 677 N N . CYS A 1 88 ? -8.821 2.847 -5.939 1.00 94.94 88 CYS A N 1
ATOM 678 C CA . CYS A 1 88 ? -8.426 3.717 -7.047 1.00 94.94 88 CYS A CA 1
ATOM 679 C C . CYS A 1 88 ? -8.805 5.195 -6.843 1.00 94.94 88 CYS A C 1
ATOM 681 O O . CYS A 1 88 ? -8.428 6.041 -7.652 1.00 94.94 88 CYS A O 1
ATOM 683 N N . GLY A 1 89 ? -9.541 5.528 -5.776 1.00 92.31 89 GLY A N 1
ATOM 684 C CA . GLY A 1 89 ? -9.927 6.902 -5.454 1.00 92.31 89 GLY A CA 1
ATOM 685 C C . GLY A 1 89 ? -11.051 7.468 -6.328 1.00 92.31 89 GLY A C 1
ATOM 686 O O . GLY A 1 89 ? -11.256 8.685 -6.323 1.00 92.31 89 GLY A O 1
ATOM 687 N N . LEU A 1 90 ? -11.773 6.607 -7.058 1.00 93.44 90 LEU A N 1
ATOM 688 C CA . LEU A 1 90 ? -12.901 6.978 -7.923 1.00 93.44 90 LEU A CA 1
ATOM 689 C C . LEU A 1 90 ? -14.167 7.287 -7.115 1.00 93.44 90 LEU A C 1
ATOM 691 O O . LEU A 1 90 ? -14.997 8.085 -7.539 1.00 93.44 90 LEU A O 1
ATOM 695 N N . THR A 1 91 ? -14.294 6.686 -5.933 1.00 93.69 91 THR A N 1
ATOM 696 C CA . THR A 1 91 ? -15.428 6.873 -5.025 1.00 93.69 91 THR A CA 1
ATOM 697 C C . THR A 1 91 ? -14.976 6.875 -3.569 1.00 93.69 91 THR A C 1
ATOM 699 O O . THR A 1 91 ? -13.945 6.291 -3.234 1.00 93.69 91 THR A O 1
ATOM 702 N N . ASP A 1 92 ? -15.756 7.533 -2.707 1.00 94.25 92 ASP A N 1
ATOM 703 C CA . ASP A 1 92 ? -15.620 7.489 -1.245 1.00 94.25 92 ASP A CA 1
ATOM 704 C C . ASP A 1 92 ? -16.452 6.384 -0.582 1.00 94.25 92 ASP A C 1
ATOM 706 O O . ASP A 1 92 ? -16.261 6.087 0.596 1.00 94.25 92 ASP A O 1
ATOM 710 N N . TYR A 1 93 ? -17.302 5.711 -1.357 1.00 95.69 93 TYR A N 1
ATOM 711 C CA . TYR A 1 93 ? -18.007 4.507 -0.938 1.00 95.69 93 TYR A CA 1
ATOM 712 C C . TYR A 1 93 ? -17.079 3.289 -1.021 1.00 95.69 93 TYR A C 1
ATOM 714 O O . TYR A 1 93 ? -16.496 3.045 -2.073 1.00 95.69 93 TYR A O 1
ATOM 722 N N . ARG A 1 94 ? -16.935 2.521 0.070 1.00 94.12 94 ARG A N 1
ATOM 723 C CA . ARG A 1 94 ? -16.043 1.345 0.097 1.00 94.12 94 ARG A CA 1
ATOM 724 C C . ARG A 1 94 ? -16.440 0.289 -0.923 1.00 94.12 94 ARG A C 1
ATOM 726 O O . ARG A 1 94 ? -15.565 -0.228 -1.613 1.00 94.12 94 ARG A O 1
ATOM 733 N N . GLY A 1 95 ? -17.737 0.011 -1.047 1.00 94.69 95 GLY A N 1
ATOM 734 C CA . GLY A 1 95 ? -18.211 -1.194 -1.726 1.00 94.69 95 GLY A CA 1
ATOM 735 C C . GLY A 1 95 ? -17.607 -2.460 -1.114 1.00 94.69 95 GLY A C 1
ATOM 736 O O . GLY A 1 95 ? -16.891 -2.390 -0.119 1.00 94.69 95 GLY A O 1
ATOM 737 N N . GLU A 1 96 ? -17.877 -3.596 -1.735 1.00 95.44 96 GLU A N 1
ATOM 738 C CA . GLU A 1 96 ? -17.391 -4.911 -1.305 1.00 95.44 96 GLU A CA 1
ATOM 739 C C . GLU A 1 96 ? -16.591 -5.540 -2.446 1.00 95.44 96 GLU A C 1
ATOM 741 O O . GLU A 1 96 ? -16.766 -5.174 -3.620 1.00 95.44 96 GLU A O 1
ATOM 746 N N . PHE A 1 97 ? -15.689 -6.463 -2.118 1.00 96.12 97 PHE A N 1
ATOM 747 C CA . PHE A 1 97 ? -15.011 -7.224 -3.157 1.00 96.12 97 PHE A CA 1
ATOM 748 C C . PHE A 1 97 ? -15.979 -8.282 -3.720 1.00 96.12 97 PHE A C 1
ATOM 750 O O . PHE A 1 97 ? -16.644 -8.968 -2.946 1.00 96.12 97 PHE A O 1
ATOM 757 N N . PRO A 1 98 ? -16.092 -8.454 -5.051 1.00 93.69 98 PRO A N 1
ATOM 758 C CA . PRO A 1 98 ? -17.023 -9.427 -5.614 1.00 93.69 98 PRO A CA 1
ATOM 759 C C . PRO A 1 98 ? -16.746 -10.857 -5.126 1.00 93.69 98 PRO A C 1
ATOM 761 O O . PRO A 1 98 ? -15.619 -11.347 -5.228 1.00 93.69 98 PRO A O 1
ATOM 764 N N . SER A 1 99 ? -17.796 -11.529 -4.652 1.00 87.44 99 SER A N 1
ATOM 765 C CA . SER A 1 99 ? -17.809 -12.963 -4.354 1.00 87.44 99 SER A CA 1
ATOM 766 C C . SER A 1 99 ? -18.518 -13.692 -5.497 1.00 87.44 99 SER A C 1
ATOM 768 O O . SER A 1 99 ? -19.614 -13.285 -5.890 1.00 87.44 99 SER A O 1
ATOM 770 N N . TYR A 1 100 ? -17.874 -14.713 -6.062 1.00 80.62 100 TYR A N 1
ATOM 771 C CA . TYR A 1 100 ? -18.379 -15.500 -7.194 1.00 80.62 100 TYR A CA 1
ATOM 772 C C . TYR A 1 100 ? -18.707 -16.923 -6.753 1.00 80.62 100 TYR A C 1
ATOM 774 O O . TYR A 1 100 ? -17.947 -17.456 -5.911 1.00 80.62 100 TYR A O 1
#

Sequence (100 aa):
MKIDTWNAAAGNAGGNTLRNQSDRALSRIPGRLRLLHRESGCSTMEISAILEISPRAYSYYESGQRQIGLDGVIALARFYDVSMDYICGLTDYRGEFPSY

Radius of gyration: 17.21 Å; chains: 1; bounding box: 38×41×44 Å

Foldseek 3Di:
DDDDDDDDDDPDDCPPPPVVLLVVLQVCLLVLLVVLCVVVPDDLCVLCVLVVHDSVVSVCRNVVVDPDDPVSLLSSCQVSQFDSCCNSNVDVHGHGRDDD

pLDDT: mean 85.65, std 19.34, range [36.56, 98.31]